Protein AF-A0A355UDQ7-F1 (afdb_monomer_lite)

Radius of gyration: 12.97 Å; chains: 1; bounding box: 26×29×31 Å

Secondary structure (DSSP, 8-state):
--SHHHHHHHHHHT--HHHHHHHHHTT--SSB-----HHHHHHHHHHH-S-HHHHHHHHHSSBHHHHHHHHHHS-TTT--GGG--

Sequence (85 aa):
MNTAKEIVERLI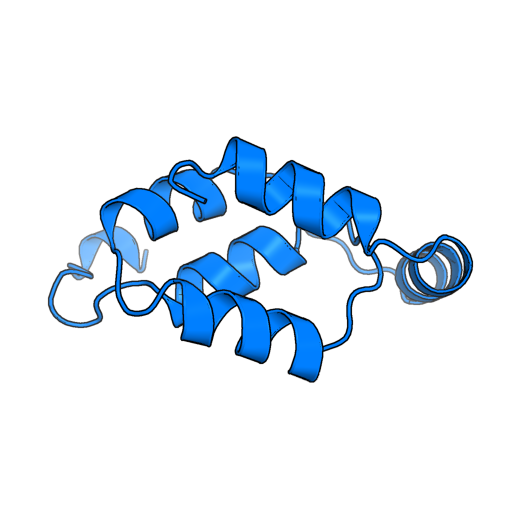SLSDEEKIAQAKYFGIKGGIVLGITSPQIKSIAKEIKINHPLALELWQEEYYEARMIATLIADKNKITREQMD

Foldseek 3Di:
DPALVVVVVVLLVVADVVQQVVVVVVVPPQARERSDDPVVLVVVLVVVAADAVRLVRLCPHRYPSSVVSSVSNHDPVPPDPVNVD

Structure (mmCIF, N/CA/C/O backbone):
data_AF-A0A355UDQ7-F1
#
_entry.id   AF-A0A355UDQ7-F1
#
loop_
_atom_site.group_PDB
_atom_site.id
_atom_site.type_symbol
_atom_site.label_atom_id
_atom_site.label_alt_id
_atom_site.label_comp_id
_atom_site.label_asym_id
_atom_site.label_entity_id
_atom_site.label_seq_id
_atom_site.pdbx_PDB_ins_code
_atom_site.Cartn_x
_atom_site.Cartn_y
_atom_site.Cartn_z
_atom_site.occupancy
_atom_site.B_iso_or_equiv
_atom_site.auth_seq_id
_atom_site.auth_comp_id
_atom_site.auth_asym_id
_atom_site.auth_atom_id
_atom_site.pdbx_PDB_model_num
ATOM 1 N N . MET A 1 1 ? -5.914 13.169 1.437 1.00 54.22 1 MET A N 1
ATOM 2 C CA . MET A 1 1 ? -5.673 11.869 0.784 1.00 54.22 1 MET A CA 1
ATOM 3 C C . MET A 1 1 ? -6.646 10.890 1.374 1.00 54.22 1 MET A C 1
ATOM 5 O O . MET A 1 1 ? -6.336 10.220 2.353 1.00 54.22 1 MET A O 1
ATOM 9 N N . ASN A 1 2 ? -7.859 10.901 0.845 1.00 63.72 2 ASN A N 1
ATOM 10 C CA . ASN A 1 2 ? -8.971 10.200 1.466 1.00 63.72 2 ASN A CA 1
ATOM 11 C C . ASN A 1 2 ? -9.566 9.131 0.545 1.00 63.72 2 ASN A C 1
ATOM 13 O O . ASN A 1 2 ? -10.424 8.386 1.001 1.00 63.72 2 ASN A O 1
ATOM 17 N N . THR A 1 3 ? -9.113 9.026 -0.710 1.00 82.62 3 THR A N 1
ATOM 18 C CA . THR A 1 3 ? -9.635 8.059 -1.688 1.00 82.62 3 THR A CA 1
ATOM 19 C C . THR A 1 3 ? -8.516 7.324 -2.423 1.00 82.62 3 THR A C 1
ATOM 21 O O . THR A 1 3 ? -7.412 7.855 -2.582 1.00 82.62 3 THR A O 1
ATOM 24 N N . ALA A 1 4 ? -8.800 6.104 -2.893 1.00 83.88 4 ALA A N 1
ATOM 25 C CA . ALA A 1 4 ? -7.854 5.313 -3.683 1.00 83.88 4 ALA A CA 1
ATOM 26 C C . ALA A 1 4 ? -7.384 6.064 -4.933 1.00 83.88 4 ALA A C 1
ATOM 28 O O . ALA A 1 4 ? -6.194 6.063 -5.236 1.00 83.88 4 ALA A O 1
ATOM 29 N N . LYS A 1 5 ? -8.289 6.804 -5.583 1.00 84.56 5 LYS A N 1
ATOM 30 C CA . LYS A 1 5 ? -7.976 7.629 -6.752 1.00 84.56 5 LYS A CA 1
ATOM 31 C C . LYS A 1 5 ? -6.896 8.678 -6.469 1.00 84.56 5 LYS A C 1
ATOM 33 O O . LYS A 1 5 ? -5.931 8.751 -7.216 1.00 84.56 5 LYS A O 1
ATOM 38 N N . GLU A 1 6 ? -6.998 9.433 -5.372 1.00 86.50 6 GLU A N 1
ATOM 39 C CA . GLU A 1 6 ? -5.960 10.414 -5.004 1.00 86.50 6 GLU A CA 1
ATOM 40 C C . GLU A 1 6 ? -4.596 9.752 -4.762 1.00 86.50 6 GLU A C 1
ATOM 42 O O . GLU A 1 6 ? -3.551 10.323 -5.074 1.00 86.50 6 GLU A O 1
ATOM 47 N N . ILE A 1 7 ? -4.592 8.550 -4.180 1.00 86.38 7 ILE A N 1
ATOM 48 C CA . ILE A 1 7 ? -3.358 7.796 -3.942 1.00 86.38 7 ILE A CA 1
ATOM 49 C C . ILE A 1 7 ? -2.773 7.347 -5.274 1.00 86.38 7 ILE A C 1
ATOM 51 O O . ILE A 1 7 ? -1.588 7.557 -5.496 1.00 86.38 7 ILE A O 1
ATOM 55 N N . VAL A 1 8 ? -3.592 6.797 -6.168 1.00 85.00 8 VAL A N 1
ATOM 56 C CA . VAL A 1 8 ? -3.187 6.412 -7.523 1.00 85.00 8 VAL A CA 1
ATOM 57 C C . VAL A 1 8 ? -2.637 7.614 -8.289 1.00 85.00 8 VAL A C 1
ATOM 59 O O . VAL A 1 8 ? -1.543 7.523 -8.832 1.00 85.00 8 VAL A O 1
ATOM 62 N N . GLU A 1 9 ? -3.302 8.769 -8.260 1.00 85.38 9 GLU A N 1
ATOM 63 C CA . GLU A 1 9 ? -2.801 10.000 -8.887 1.00 85.38 9 GLU A CA 1
ATOM 64 C C . GLU A 1 9 ? -1.454 10.438 -8.295 1.00 85.38 9 GLU A C 1
ATOM 66 O O . GLU A 1 9 ? -0.538 10.805 -9.034 1.00 85.38 9 GLU A O 1
ATOM 71 N N . ARG A 1 10 ? -1.275 10.328 -6.972 1.00 86.38 10 ARG A N 1
ATOM 72 C CA . ARG A 1 10 ? 0.020 10.595 -6.329 1.00 86.38 10 ARG A CA 1
ATOM 73 C C . ARG A 1 10 ? 1.088 9.598 -6.773 1.00 86.38 10 ARG A C 1
ATOM 75 O O . ARG A 1 10 ? 2.222 10.003 -7.009 1.00 86.38 10 ARG A O 1
ATOM 82 N N . LEU A 1 11 ? 0.751 8.313 -6.874 1.00 84.19 11 LEU A N 1
ATOM 83 C CA . LEU A 1 11 ? 1.667 7.275 -7.345 1.00 84.19 11 LEU A CA 1
ATOM 84 C C . LEU A 1 11 ? 2.083 7.552 -8.793 1.00 84.19 11 LEU A C 1
ATOM 86 O O . LEU A 1 11 ? 3.267 7.510 -9.095 1.00 84.19 11 LEU A O 1
ATOM 90 N N . ILE A 1 12 ? 1.140 7.917 -9.661 1.00 82.44 12 ILE A N 1
ATOM 91 C CA . ILE A 1 12 ? 1.413 8.298 -11.051 1.00 82.44 12 ILE A CA 1
ATOM 92 C C . ILE A 1 12 ? 2.299 9.549 -11.101 1.00 82.44 12 ILE A C 1
ATOM 94 O O . ILE A 1 12 ? 3.262 9.589 -11.857 1.00 82.44 12 ILE A O 1
ATOM 98 N N . SER A 1 13 ? 2.060 10.549 -10.253 1.00 83.56 13 SER A N 1
ATOM 99 C CA . SER A 1 13 ? 2.924 11.736 -10.191 1.00 83.56 13 SER A CA 1
ATOM 100 C C . SER A 1 13 ? 4.332 11.447 -9.653 1.00 83.56 13 SER A C 1
ATOM 102 O O . SER A 1 13 ? 5.238 12.247 -9.872 1.00 83.56 13 SER A O 1
ATOM 104 N N . LEU A 1 14 ? 4.512 10.348 -8.918 1.00 82.81 14 LEU A N 1
ATOM 105 C CA . LEU A 1 14 ? 5.808 9.843 -8.455 1.00 82.81 14 LEU A CA 1
ATOM 106 C C . LEU A 1 14 ? 6.389 8.779 -9.394 1.00 82.81 14 LEU A C 1
ATOM 108 O O . LEU A 1 14 ? 7.465 8.251 -9.105 1.00 82.81 14 LEU A O 1
ATOM 112 N N . SER A 1 15 ? 5.660 8.430 -10.457 1.00 80.69 15 SER A N 1
ATOM 113 C CA . SER A 1 15 ? 6.089 7.430 -11.416 1.00 80.69 15 SER A CA 1
ATOM 114 C C . SER A 1 15 ? 7.274 7.956 -12.206 1.00 80.69 15 SER A C 1
ATOM 116 O O . SER A 1 15 ? 7.381 9.146 -12.501 1.00 80.69 15 SER A O 1
ATOM 118 N N . ASP A 1 16 ? 8.195 7.050 -12.489 1.00 74.50 16 ASP A N 1
ATOM 119 C CA . ASP A 1 16 ? 9.462 7.375 -13.118 1.00 74.50 16 ASP A CA 1
ATOM 120 C C . ASP A 1 16 ? 9.572 6.529 -14.381 1.00 74.50 16 ASP A C 1
ATOM 122 O O . ASP A 1 16 ? 9.768 5.314 -14.312 1.00 74.50 16 ASP A O 1
ATOM 126 N N . GLU A 1 17 ? 9.371 7.161 -15.539 1.00 70.44 17 GLU A N 1
ATOM 127 C CA . GLU A 1 17 ? 9.299 6.485 -16.840 1.00 70.44 17 GLU A CA 1
ATOM 128 C C . GLU A 1 17 ? 10.547 5.633 -17.130 1.00 70.44 17 GLU A C 1
ATOM 130 O O . GLU A 1 17 ? 10.450 4.574 -17.757 1.00 70.44 17 GLU A O 1
ATOM 135 N N . GLU A 1 18 ? 11.707 6.029 -16.598 1.00 68.19 18 GLU A N 1
ATOM 136 C CA . GLU A 1 18 ? 12.959 5.282 -16.717 1.00 68.19 18 GLU A CA 1
ATOM 137 C C . GLU A 1 18 ? 12.907 3.961 -15.926 1.00 68.19 18 GLU A C 1
ATOM 139 O O . GLU A 1 18 ? 13.334 2.901 -16.400 1.00 68.19 18 GLU A O 1
ATOM 144 N N . LYS A 1 19 ? 12.297 3.985 -14.736 1.00 65.81 19 LYS A N 1
ATOM 145 C CA . LYS A 1 19 ? 12.069 2.786 -13.914 1.00 65.81 19 LYS A CA 1
ATOM 146 C C . LYS A 1 19 ? 10.931 1.921 -14.436 1.00 65.81 19 LYS A C 1
ATOM 148 O O . LYS A 1 19 ? 11.007 0.699 -14.314 1.00 65.81 19 LYS A O 1
ATOM 153 N N . ILE A 1 20 ? 9.915 2.519 -15.056 1.00 69.12 20 ILE A N 1
ATOM 154 C CA . ILE A 1 20 ? 8.846 1.790 -15.754 1.00 69.12 20 ILE A CA 1
ATOM 155 C C . ILE A 1 20 ? 9.442 0.988 -16.919 1.00 69.12 20 ILE A C 1
ATOM 157 O O . ILE A 1 20 ? 9.117 -0.188 -17.095 1.00 69.12 20 ILE A O 1
ATOM 161 N N . ALA A 1 21 ? 10.370 1.580 -17.679 1.00 66.50 21 ALA A N 1
ATOM 162 C CA . ALA A 1 21 ? 11.072 0.892 -18.760 1.00 66.50 21 ALA A CA 1
ATOM 163 C C . ALA A 1 21 ? 11.912 -0.294 -18.24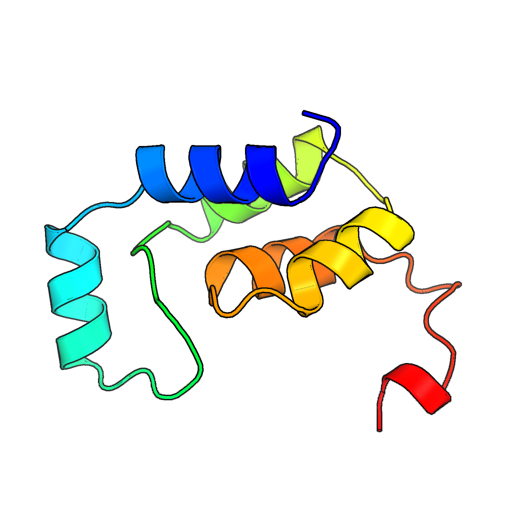8 1.00 66.50 21 ALA A C 1
ATOM 165 O O . ALA A 1 21 ? 11.849 -1.380 -18.830 1.00 66.50 21 ALA A O 1
ATOM 166 N N . GLN A 1 22 ? 12.624 -0.137 -17.123 1.00 62.81 22 GLN A N 1
ATOM 167 C CA . GLN A 1 22 ? 13.324 -1.253 -16.469 1.00 62.81 22 GLN A CA 1
ATOM 168 C C . GLN A 1 22 ? 12.355 -2.336 -15.972 1.00 62.81 22 GLN A C 1
ATOM 170 O O . GLN A 1 22 ? 12.573 -3.518 -16.218 1.00 62.81 22 GLN A O 1
ATOM 175 N N . ALA A 1 23 ? 11.248 -1.968 -15.327 1.00 61.12 23 ALA A N 1
ATOM 176 C CA . ALA A 1 23 ? 10.239 -2.918 -14.855 1.00 61.12 23 ALA A CA 1
ATOM 177 C C . ALA A 1 23 ? 9.613 -3.736 -15.999 1.00 61.12 23 ALA A C 1
ATOM 179 O O . ALA A 1 23 ? 9.426 -4.952 -15.881 1.00 61.12 23 ALA A O 1
ATOM 180 N N . LYS A 1 24 ? 9.341 -3.080 -17.134 1.00 63.84 24 LYS A N 1
ATOM 181 C CA . LYS A 1 24 ? 8.864 -3.724 -18.363 1.00 63.84 24 LYS A CA 1
ATOM 182 C C . LYS A 1 24 ? 9.918 -4.662 -18.952 1.00 63.84 24 LYS A C 1
ATOM 184 O O . LYS A 1 24 ? 9.568 -5.745 -19.416 1.00 63.84 24 LYS A O 1
ATOM 189 N N . TYR A 1 25 ? 11.195 -4.283 -18.880 1.00 60.25 25 TYR A N 1
ATOM 190 C CA . TYR A 1 25 ? 12.322 -5.125 -19.288 1.00 60.25 25 TYR A CA 1
ATOM 191 C C . TYR A 1 25 ? 12.434 -6.401 -18.436 1.00 60.25 25 TYR A C 1
ATOM 193 O O . TYR A 1 25 ? 12.673 -7.479 -18.973 1.00 60.25 25 TYR A O 1
ATOM 201 N N . PHE A 1 26 ? 12.172 -6.310 -17.128 1.00 56.28 26 PHE A N 1
ATOM 202 C CA . PHE A 1 26 ? 12.141 -7.461 -16.215 1.00 56.28 26 PHE A CA 1
ATOM 203 C C . PHE A 1 26 ? 10.872 -8.326 -16.325 1.00 56.28 26 PHE A C 1
ATOM 205 O O . PHE A 1 26 ? 10.759 -9.335 -15.631 1.00 56.28 26 PHE A O 1
ATOM 212 N N . GLY A 1 27 ? 9.931 -7.982 -17.211 1.00 54.59 27 GLY A N 1
ATOM 213 C CA . GLY A 1 27 ? 8.790 -8.837 -17.528 1.00 54.59 27 GLY A CA 1
ATOM 214 C C . GLY A 1 27 ? 7.815 -9.024 -16.367 1.00 54.59 27 GLY A C 1
ATOM 215 O O . GLY A 1 27 ? 7.222 -10.097 -16.251 1.00 54.59 27 GLY A O 1
ATOM 216 N N . ILE A 1 28 ? 7.640 -8.005 -15.515 1.00 59.12 28 ILE A N 1
ATOM 217 C CA . ILE A 1 28 ? 6.626 -8.028 -14.454 1.00 59.12 28 ILE A CA 1
ATOM 218 C C . ILE A 1 28 ? 5.247 -8.179 -15.117 1.00 59.12 28 ILE A C 1
ATOM 220 O O . ILE A 1 28 ? 4.689 -7.236 -15.675 1.00 59.12 28 ILE A O 1
ATOM 224 N N . LYS A 1 29 ? 4.716 -9.405 -15.101 1.00 53.94 29 LYS A N 1
ATOM 225 C CA . LYS A 1 29 ? 3.361 -9.742 -15.543 1.00 53.94 29 LYS A CA 1
ATOM 226 C C . LYS A 1 29 ? 2.459 -9.728 -14.314 1.00 53.94 29 LYS A C 1
ATOM 228 O O . LYS A 1 29 ? 2.605 -10.587 -13.451 1.00 53.94 29 LYS A O 1
ATOM 233 N N . GLY A 1 30 ? 1.550 -8.756 -14.224 1.00 55.12 30 GLY A N 1
ATOM 234 C CA . GLY A 1 30 ? 0.606 -8.689 -13.100 1.00 55.12 30 GLY A CA 1
ATOM 235 C C . GLY A 1 30 ? -0.085 -7.347 -12.843 1.00 55.12 30 GLY A C 1
ATOM 236 O O . GLY A 1 30 ? -0.896 -7.280 -11.925 1.00 55.12 30 GLY A O 1
ATOM 237 N N . GLY A 1 31 ? 0.213 -6.301 -13.619 1.00 67.38 31 GLY A N 1
ATOM 238 C CA . GLY A 1 31 ? -0.408 -4.980 -13.484 1.00 67.38 31 GLY A CA 1
ATOM 239 C C . GLY A 1 31 ? 0.441 -3.871 -14.110 1.00 67.38 31 GLY A C 1
ATOM 240 O O . GLY A 1 31 ? 1.505 -4.141 -14.671 1.00 67.38 31 GLY A O 1
ATOM 241 N N . ILE A 1 32 ? -0.020 -2.625 -14.003 1.00 78.25 32 ILE A N 1
ATOM 242 C CA . ILE A 1 32 ? 0.734 -1.431 -14.397 1.00 78.25 32 ILE A CA 1
ATOM 243 C C . ILE A 1 32 ? 1.774 -1.147 -13.308 1.00 78.25 32 ILE A C 1
ATOM 245 O O . ILE A 1 32 ? 1.424 -0.934 -12.148 1.00 78.25 32 ILE A O 1
ATOM 249 N N . VAL A 1 33 ? 3.055 -1.160 -13.674 1.00 80.81 33 VAL A N 1
ATOM 250 C CA . VAL A 1 33 ? 4.159 -0.816 -12.767 1.00 80.81 33 VAL A CA 1
ATOM 251 C C . VAL A 1 33 ? 4.515 0.647 -12.977 1.00 80.81 33 VAL A C 1
ATOM 253 O O . VAL A 1 33 ? 4.779 1.051 -14.107 1.00 80.81 33 VAL A O 1
ATOM 256 N N . LEU A 1 34 ? 4.526 1.426 -11.898 1.00 78.94 34 LEU A N 1
ATO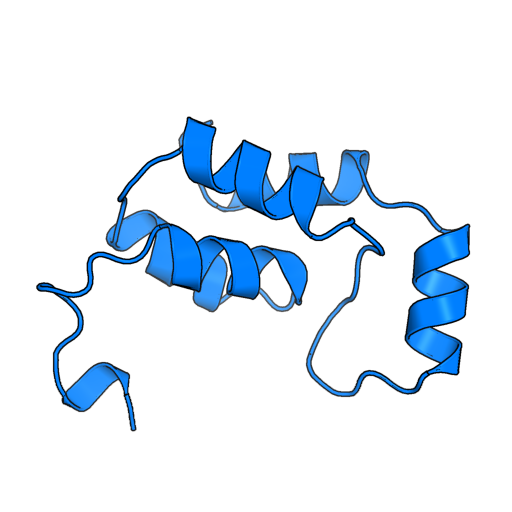M 257 C CA . LEU A 1 34 ? 4.845 2.858 -11.911 1.00 78.94 34 LEU A CA 1
ATOM 258 C C . LEU A 1 34 ? 6.329 3.137 -11.618 1.00 78.94 34 LEU A C 1
ATOM 260 O O . LEU A 1 34 ? 6.789 4.269 -11.749 1.00 78.94 34 LEU A O 1
ATOM 264 N N . GLY A 1 35 ? 7.098 2.114 -11.239 1.00 80.88 35 GLY A N 1
ATOM 265 C CA . GLY A 1 35 ? 8.536 2.239 -10.992 1.00 80.88 35 GLY A CA 1
ATOM 266 C C . GLY A 1 35 ? 8.851 2.889 -9.645 1.00 80.88 35 GLY A C 1
ATOM 267 O O . GLY A 1 35 ? 9.937 3.437 -9.446 1.00 80.88 35 GLY A O 1
ATOM 268 N N . ILE A 1 36 ? 7.912 2.835 -8.700 1.00 82.88 36 ILE A N 1
ATOM 26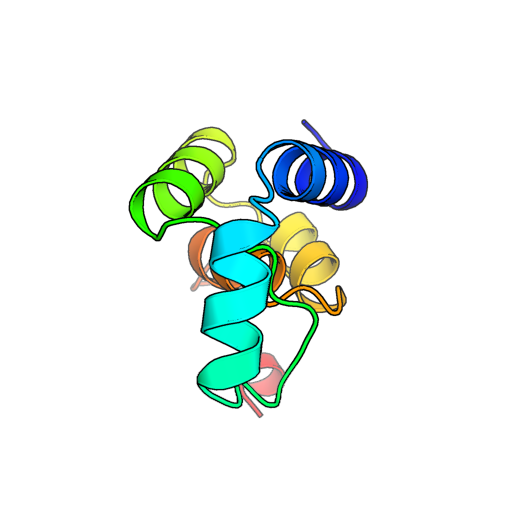9 C CA . ILE A 1 36 ? 8.055 3.490 -7.400 1.00 82.88 36 ILE A CA 1
ATOM 270 C C . ILE A 1 36 ? 8.848 2.584 -6.464 1.00 82.88 36 ILE A C 1
ATOM 272 O O . ILE A 1 36 ? 8.692 1.364 -6.428 1.00 82.88 36 ILE A O 1
ATOM 276 N N . THR A 1 37 ? 9.726 3.189 -5.672 1.00 83.50 37 THR A N 1
ATOM 277 C CA . THR A 1 37 ? 10.600 2.428 -4.777 1.00 83.50 37 THR A CA 1
ATOM 278 C C . THR A 1 37 ? 9.864 1.959 -3.518 1.00 83.50 37 THR A C 1
ATOM 280 O O . THR A 1 37 ? 9.051 2.682 -2.940 1.00 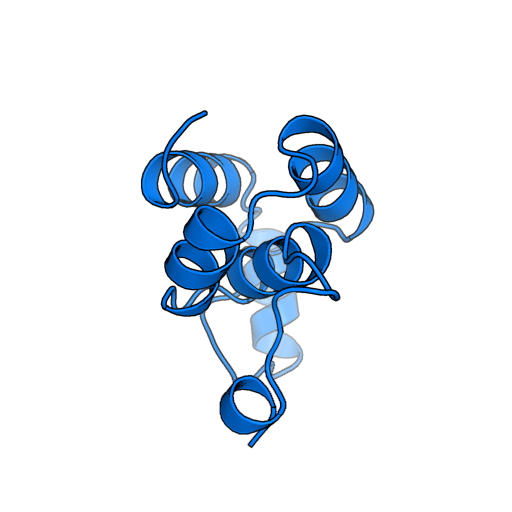83.50 37 THR A O 1
ATOM 283 N N . SER A 1 38 ? 10.210 0.771 -3.013 1.00 83.12 38 SER A N 1
ATOM 284 C CA . SER A 1 38 ? 9.678 0.221 -1.757 1.00 83.12 38 SER A CA 1
ATOM 285 C C . SER A 1 38 ? 9.675 1.195 -0.559 1.00 83.12 38 SER A C 1
ATOM 287 O O . SER A 1 38 ? 8.694 1.189 0.189 1.00 83.12 38 SER A O 1
ATOM 289 N N . PRO A 1 39 ? 10.704 2.041 -0.318 1.00 87.38 39 PRO A N 1
ATOM 290 C CA . PRO A 1 39 ? 10.644 3.055 0.738 1.00 87.38 39 PRO A CA 1
ATOM 291 C C . PRO A 1 39 ? 9.560 4.119 0.519 1.00 87.38 39 PRO A C 1
ATOM 293 O O . PRO A 1 39 ? 8.910 4.500 1.491 1.00 87.38 39 PRO A O 1
ATOM 296 N N . GLN A 1 40 ? 9.308 4.566 -0.717 1.00 88.12 40 GLN A N 1
ATOM 297 C CA . GLN A 1 40 ? 8.231 5.525 -1.007 1.00 88.12 40 GLN A CA 1
ATOM 298 C C . GLN A 1 40 ? 6.855 4.905 -0.743 1.00 88.12 40 GLN A C 1
ATOM 300 O O . GLN A 1 40 ? 6.033 5.512 -0.063 1.00 88.12 40 GLN A O 1
ATOM 305 N N . ILE A 1 41 ? 6.645 3.663 -1.187 1.00 89.56 41 ILE A N 1
ATOM 306 C CA . ILE A 1 41 ? 5.418 2.891 -0.934 1.00 89.56 41 ILE A CA 1
ATOM 307 C C . ILE A 1 41 ? 5.158 2.779 0.572 1.00 89.56 41 ILE A C 1
ATOM 309 O O . ILE A 1 41 ? 4.071 3.105 1.048 1.00 89.56 41 ILE A O 1
ATOM 313 N N . LYS A 1 42 ? 6.179 2.378 1.343 1.00 88.75 42 LYS A N 1
ATOM 314 C CA . LYS A 1 42 ? 6.092 2.300 2.809 1.00 88.75 42 LYS A CA 1
ATOM 315 C C . LYS A 1 42 ? 5.809 3.657 3.448 1.00 88.75 42 LYS A C 1
ATOM 317 O O . LYS A 1 42 ? 5.078 3.710 4.433 1.00 88.75 42 LYS A O 1
ATOM 322 N N . SER A 1 43 ? 6.375 4.739 2.915 1.00 90.75 43 SER A N 1
ATOM 323 C CA . SER A 1 43 ? 6.131 6.091 3.420 1.00 90.75 43 SER A CA 1
ATOM 324 C C . SER A 1 43 ? 4.668 6.495 3.232 1.00 90.75 43 SER A C 1
ATOM 326 O O . SER A 1 43 ? 4.032 6.899 4.200 1.00 90.75 43 SER A O 1
ATOM 328 N N . ILE A 1 44 ? 4.109 6.287 2.035 1.00 88.62 44 ILE A N 1
ATOM 329 C CA . ILE A 1 44 ? 2.699 6.579 1.732 1.00 88.62 44 ILE A CA 1
ATOM 330 C C . ILE A 1 44 ? 1.773 5.719 2.605 1.00 88.62 44 ILE A C 1
ATOM 332 O O . ILE A 1 44 ? 0.861 6.240 3.243 1.00 88.62 44 ILE A O 1
ATOM 336 N N . ALA A 1 45 ? 2.043 4.415 2.716 1.00 89.81 45 ALA A N 1
ATOM 337 C CA . ALA A 1 45 ? 1.268 3.523 3.579 1.00 89.81 45 ALA A CA 1
ATOM 338 C C . ALA A 1 45 ? 1.311 3.956 5.057 1.00 89.81 45 ALA A C 1
ATOM 340 O O . ALA A 1 45 ? 0.309 3.872 5.764 1.00 89.81 45 ALA A O 1
ATOM 341 N N . LYS A 1 46 ? 2.453 4.469 5.534 1.00 89.38 46 LYS A N 1
ATOM 342 C CA . LYS A 1 46 ? 2.600 4.982 6.903 1.00 89.38 46 LYS A CA 1
ATOM 343 C C . LYS A 1 46 ? 1.825 6.284 7.134 1.00 89.38 46 LYS A C 1
ATOM 345 O O . LYS A 1 46 ? 1.331 6.483 8.243 1.00 89.38 46 LYS A O 1
ATOM 350 N N . GLU A 1 47 ? 1.715 7.147 6.123 1.00 89.69 47 GLU A N 1
ATOM 351 C CA . GLU A 1 47 ? 0.868 8.349 6.175 1.00 89.69 47 GLU A CA 1
ATOM 352 C C . GLU A 1 47 ? -0.619 7.977 6.284 1.00 89.69 47 GLU A C 1
ATOM 354 O O . GLU A 1 47 ? -1.335 8.549 7.105 1.00 89.69 47 GLU A O 1
ATOM 359 N N . ILE A 1 48 ? -1.060 6.979 5.511 1.00 88.94 48 ILE A N 1
ATOM 360 C CA . ILE A 1 48 ? -2.449 6.490 5.495 1.00 88.94 48 ILE A CA 1
ATOM 361 C C . ILE A 1 48 ? -2.799 5.720 6.780 1.00 88.94 48 ILE A C 1
ATOM 363 O O . ILE A 1 48 ? -3.909 5.857 7.297 1.00 88.94 48 ILE A O 1
ATOM 367 N N . LYS A 1 49 ? -1.843 4.946 7.317 1.00 87.88 49 LYS A N 1
ATOM 368 C CA . LYS A 1 49 ? -2.026 3.972 8.412 1.00 87.88 49 LYS A CA 1
ATOM 369 C C . LYS A 1 49 ? -3.008 2.855 8.031 1.00 87.88 49 LYS A C 1
ATOM 371 O O . LYS A 1 49 ? -3.277 2.632 6.859 1.00 87.88 49 LYS A O 1
ATOM 376 N N . ILE A 1 50 ? -3.497 2.099 9.017 1.00 89.38 50 ILE A N 1
ATOM 377 C CA . ILE A 1 50 ? -4.437 0.999 8.783 1.00 89.38 50 ILE A CA 1
ATOM 378 C C . ILE A 1 50 ? -5.792 1.571 8.357 1.00 89.38 50 ILE A C 1
ATOM 380 O O . ILE A 1 50 ? -6.456 2.260 9.132 1.00 89.38 50 ILE A O 1
ATOM 384 N N . ASN A 1 51 ? -6.204 1.252 7.135 1.00 89.56 51 ASN A N 1
ATOM 385 C CA . ASN A 1 51 ? -7.483 1.620 6.556 1.00 89.56 51 ASN A CA 1
ATOM 386 C C . ASN A 1 51 ? -7.958 0.509 5.605 1.00 89.56 51 ASN A C 1
ATOM 388 O O . ASN A 1 51 ? -7.652 0.501 4.416 1.00 89.56 51 ASN A O 1
ATOM 392 N N . HIS A 1 52 ? -8.707 -0.451 6.152 1.00 87.38 52 HIS A N 1
ATOM 393 C CA . HIS A 1 52 ? -9.197 -1.609 5.403 1.00 87.38 52 HIS A CA 1
ATOM 394 C C . HIS A 1 52 ? -10.114 -1.266 4.208 1.00 87.38 52 HIS A C 1
ATOM 396 O O . HIS A 1 52 ? -9.874 -1.829 3.147 1.00 87.38 52 HIS A O 1
ATOM 402 N N . PRO A 1 53 ? -11.118 -0.364 4.294 1.00 88.50 53 PRO A N 1
ATOM 403 C CA . PRO A 1 53 ? -11.930 -0.044 3.115 1.00 88.50 53 PRO A CA 1
ATOM 404 C C . PRO A 1 53 ? -11.089 0.561 1.984 1.00 88.50 53 PRO A C 1
ATOM 406 O O . PRO A 1 53 ? -11.215 0.136 0.842 1.00 88.50 53 PRO A O 1
ATOM 409 N N . LEU A 1 54 ? -10.145 1.444 2.317 1.00 89.94 54 LEU A N 1
ATOM 410 C CA . LEU A 1 54 ? -9.212 2.009 1.342 1.00 89.94 54 LEU A CA 1
ATOM 411 C C . LEU A 1 54 ? -8.260 0.953 0.758 1.00 89.94 54 LEU A C 1
ATOM 413 O O . LEU A 1 54 ? -7.887 1.031 -0.409 1.00 89.94 54 LEU A O 1
ATOM 417 N N . ALA A 1 55 ? -7.879 -0.050 1.555 1.00 90.12 55 ALA A N 1
ATOM 418 C CA . ALA A 1 55 ? -7.102 -1.190 1.081 1.00 90.12 55 ALA A CA 1
ATOM 419 C C . ALA A 1 55 ? -7.846 -1.951 -0.020 1.00 90.12 55 ALA A C 1
ATOM 421 O O . ALA A 1 55 ? -7.250 -2.291 -1.034 1.00 90.12 55 ALA A O 1
ATOM 422 N N . LEU A 1 56 ? -9.145 -2.196 0.166 1.00 88.81 56 LEU A N 1
ATOM 423 C CA . LEU A 1 56 ? -9.963 -2.902 -0.819 1.00 88.81 56 LEU A CA 1
ATOM 424 C C . LEU A 1 56 ? -10.101 -2.100 -2.109 1.00 88.81 56 LEU A C 1
ATOM 426 O O . LEU A 1 56 ? -9.956 -2.674 -3.184 1.00 88.81 56 LEU A O 1
ATOM 430 N N . GLU A 1 57 ? -10.311 -0.787 -2.010 1.00 90.69 57 GLU A N 1
ATOM 431 C CA . GLU A 1 57 ? -10.343 0.087 -3.185 1.00 90.69 57 GLU A CA 1
ATOM 432 C C . GLU A 1 57 ? -9.012 0.032 -3.952 1.00 90.69 57 GLU A C 1
ATOM 434 O O . GLU A 1 57 ? -9.003 -0.232 -5.148 1.00 90.69 57 GLU A O 1
ATOM 439 N N . LEU A 1 58 ? -7.876 0.172 -3.259 1.00 89.25 58 LEU A N 1
ATOM 440 C CA . LEU A 1 58 ? -6.544 0.074 -3.872 1.00 89.25 58 LEU A CA 1
ATOM 441 C C . LEU A 1 58 ? -6.219 -1.323 -4.420 1.00 89.25 58 LEU A C 1
ATOM 443 O O . LEU A 1 58 ? -5.393 -1.451 -5.319 1.00 89.25 58 LEU A O 1
ATOM 447 N N . TRP A 1 59 ? -6.825 -2.377 -3.872 1.00 88.44 59 TRP A N 1
ATOM 448 C CA . TRP A 1 59 ? -6.644 -3.746 -4.354 1.00 88.44 59 TRP A CA 1
ATOM 449 C C . TRP A 1 59 ? -7.340 -3.984 -5.697 1.00 88.44 59 TRP A C 1
ATOM 451 O O . TRP A 1 59 ? -6.829 -4.739 -6.526 1.00 88.44 59 TRP A O 1
ATOM 461 N N . GLN A 1 60 ? -8.483 -3.327 -5.922 1.00 86.38 60 GLN A N 1
ATOM 462 C CA . GLN A 1 60 ? -9.196 -3.373 -7.203 1.00 86.38 60 GLN A CA 1
ATOM 463 C C . GLN A 1 60 ? -8.429 -2.667 -8.327 1.00 86.38 60 GLN A C 1
ATOM 465 O O . GLN A 1 60 ? -8.642 -2.974 -9.497 1.00 86.38 60 GLN A O 1
ATOM 470 N N . GLU A 1 61 ? -7.509 -1.766 -7.987 1.00 85.81 61 GLU A N 1
ATOM 471 C CA . GLU A 1 61 ? -6.677 -1.079 -8.967 1.00 85.81 61 GLU A CA 1
ATOM 472 C C . GLU A 1 61 ? -5.703 -2.039 -9.676 1.00 85.81 61 GLU A C 1
ATOM 474 O O . GLU A 1 61 ? -5.188 -3.014 -9.112 1.00 85.81 61 GLU A O 1
ATOM 479 N N . GLU A 1 62 ? -5.404 -1.739 -10.940 1.00 82.75 62 GLU A N 1
ATOM 480 C CA . GLU A 1 62 ? -4.471 -2.518 -11.766 1.00 82.75 62 GLU A CA 1
ATOM 481 C C . GLU A 1 62 ? -2.997 -2.161 -11.514 1.00 82.75 62 GLU A C 1
ATOM 483 O O . GLU A 1 62 ? -2.104 -2.759 -12.115 1.00 82.75 62 GLU A O 1
ATOM 488 N N . TYR A 1 63 ? -2.715 -1.204 -10.624 1.00 85.81 63 TYR A N 1
ATOM 489 C CA . TYR A 1 63 ? -1.354 -0.759 -10.328 1.00 85.81 63 TYR A CA 1
ATOM 490 C C . TYR A 1 63 ? -0.673 -1.656 -9.293 1.00 85.81 63 TYR A C 1
ATOM 492 O O . TYR A 1 63 ? -1.179 -1.867 -8.186 1.00 85.81 63 TYR A O 1
ATOM 500 N N . TYR A 1 64 ? 0.527 -2.131 -9.624 1.00 86.06 64 TYR A N 1
ATOM 501 C CA . TYR A 1 64 ? 1.302 -3.021 -8.758 1.00 86.06 64 TYR A CA 1
ATOM 502 C C . TYR A 1 64 ? 1.609 -2.365 -7.403 1.00 86.06 64 TYR A C 1
ATOM 504 O O . TYR A 1 64 ? 1.429 -2.964 -6.340 1.00 86.06 64 TYR A O 1
ATOM 512 N N . GLU A 1 65 ? 2.008 -1.096 -7.422 1.00 87.25 65 GLU A N 1
ATOM 513 C CA . GLU A 1 65 ? 2.317 -0.346 -6.212 1.00 87.25 65 GLU A CA 1
ATOM 514 C C . GLU A 1 65 ? 1.073 0.012 -5.393 1.00 87.25 65 GLU A C 1
ATOM 516 O O . GLU A 1 65 ? 1.151 0.008 -4.164 1.00 87.25 65 GLU A O 1
ATOM 521 N N . ALA A 1 66 ? -0.083 0.229 -6.032 1.00 89.50 66 ALA A N 1
ATOM 522 C CA . ALA A 1 66 ? -1.347 0.430 -5.320 1.00 89.50 66 ALA A CA 1
ATOM 523 C C . ALA A 1 66 ? -1.731 -0.822 -4.520 1.00 89.50 66 ALA A C 1
ATOM 525 O O . ALA A 1 66 ? -2.022 -0.721 -3.327 1.00 89.50 66 ALA A O 1
ATOM 526 N N . ARG A 1 67 ? -1.609 -2.011 -5.126 1.00 88.25 67 ARG A N 1
ATOM 527 C CA . ARG A 1 67 ? -1.829 -3.290 -4.433 1.00 88.25 67 ARG A CA 1
ATOM 528 C C . ARG A 1 67 ? -0.835 -3.513 -3.298 1.00 88.25 67 ARG A C 1
ATOM 530 O O . ARG A 1 67 ? -1.224 -3.974 -2.229 1.00 88.25 67 ARG A O 1
ATOM 537 N N . MET A 1 68 ? 0.434 -3.137 -3.468 1.00 89.06 68 MET A N 1
ATOM 538 C CA . MET A 1 68 ? 1.385 -3.182 -2.352 1.00 89.06 68 MET A CA 1
ATOM 539 C C . MET A 1 68 ? 0.944 -2.285 -1.194 1.00 89.06 68 MET A C 1
ATOM 541 O O . MET A 1 68 ? 0.941 -2.741 -0.052 1.00 89.06 68 MET A O 1
ATOM 545 N N . ILE A 1 69 ? 0.520 -1.046 -1.460 1.00 90.62 69 ILE A N 1
ATOM 546 C CA . ILE A 1 69 ? -0.009 -0.165 -0.408 1.00 90.62 69 ILE A CA 1
ATOM 547 C C . ILE A 1 69 ? -1.240 -0.790 0.241 1.00 90.62 69 ILE A C 1
ATOM 549 O O . ILE A 1 69 ? -1.295 -0.821 1.468 1.00 90.62 69 ILE A O 1
ATOM 553 N N . ALA A 1 70 ? -2.165 -1.349 -0.545 1.00 91.00 70 ALA A N 1
ATOM 554 C CA . ALA A 1 70 ? -3.345 -2.042 -0.039 1.00 91.00 70 ALA A CA 1
ATOM 555 C C . ALA A 1 70 ? -2.978 -3.090 1.019 1.00 91.00 70 ALA A C 1
ATOM 557 O O . ALA A 1 70 ? -3.512 -3.058 2.124 1.00 91.00 70 ALA A O 1
ATOM 558 N N . THR A 1 71 ? -1.996 -3.955 0.744 1.00 89.06 71 THR A N 1
ATOM 559 C CA . THR A 1 71 ? -1.557 -4.979 1.713 1.00 89.06 71 THR A CA 1
ATOM 560 C C . THR A 1 71 ? -0.955 -4.392 2.993 1.00 89.06 71 THR A C 1
ATOM 562 O O . THR A 1 71 ? -1.072 -4.994 4.058 1.00 89.06 71 THR A O 1
ATOM 565 N N . LEU A 1 72 ? -0.331 -3.212 2.914 1.00 89.94 72 LEU A N 1
ATOM 566 C CA . LEU A 1 72 ? 0.291 -2.538 4.057 1.00 89.94 72 LEU A CA 1
ATOM 567 C C . LEU A 1 72 ? -0.727 -1.801 4.933 1.00 89.94 72 LEU A C 1
ATOM 569 O O . LEU A 1 72 ? -0.510 -1.674 6.139 1.00 89.94 72 LEU A O 1
ATOM 573 N N . ILE A 1 73 ? -1.810 -1.297 4.335 1.00 91.19 73 ILE A N 1
ATOM 574 C CA . ILE A 1 73 ? -2.868 -0.560 5.038 1.00 91.19 73 ILE A CA 1
ATOM 575 C C . ILE A 1 73 ? -4.067 -1.449 5.401 1.00 91.19 73 ILE A C 1
ATOM 577 O O . ILE A 1 73 ? -4.941 -1.020 6.154 1.00 91.19 73 ILE A O 1
ATOM 581 N N . ALA A 1 74 ? -4.130 -2.683 4.898 1.00 89.06 74 ALA A N 1
ATOM 582 C CA . ALA A 1 74 ? -5.177 -3.635 5.241 1.00 89.06 74 ALA A CA 1
ATOM 583 C C . ALA A 1 74 ? -5.122 -4.018 6.729 1.00 89.06 74 ALA A C 1
ATOM 585 O O . ALA A 1 74 ? -4.074 -4.352 7.284 1.00 89.06 74 ALA A O 1
ATOM 586 N N . ASP A 1 75 ? -6.281 -4.012 7.392 1.00 85.38 75 ASP A N 1
ATOM 587 C CA . ASP A 1 75 ? -6.388 -4.501 8.767 1.00 85.38 75 ASP A CA 1
ATOM 588 C C . ASP A 1 75 ? -6.396 -6.031 8.789 1.00 85.38 75 ASP A C 1
ATOM 590 O O . ASP A 1 75 ? -7.393 -6.655 8.429 1.00 85.38 75 ASP A O 1
ATOM 594 N N . LYS A 1 76 ? -5.301 -6.632 9.265 1.00 77.56 76 LYS A N 1
ATOM 595 C CA . LYS A 1 76 ? -5.147 -8.088 9.407 1.00 77.56 76 LYS A CA 1
ATOM 596 C C . LYS A 1 76 ? -6.260 -8.769 10.212 1.00 77.56 76 LYS A C 1
ATOM 598 O O . LYS A 1 76 ? -6.494 -9.951 10.011 1.00 77.56 76 LYS A O 1
ATOM 603 N N . ASN A 1 77 ? -6.922 -8.058 11.130 1.00 76.44 77 ASN A N 1
ATOM 604 C CA . ASN A 1 77 ? -8.009 -8.618 11.941 1.00 76.44 77 ASN A CA 1
ATOM 605 C C . ASN A 1 77 ? -9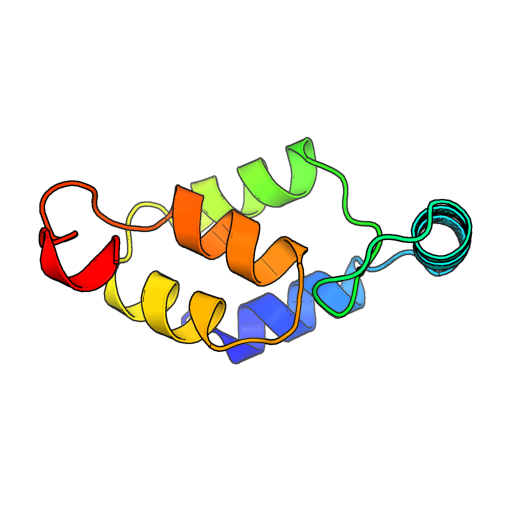.348 -8.602 11.195 1.00 76.44 77 ASN A C 1
ATOM 607 O O . ASN A 1 77 ? -10.280 -9.286 11.606 1.00 76.44 77 ASN A O 1
ATOM 611 N N . LYS A 1 78 ? -9.451 -7.798 10.131 1.00 72.12 78 LYS A N 1
ATOM 612 C CA . LYS A 1 78 ? -10.624 -7.727 9.253 1.00 72.12 78 LYS A CA 1
ATOM 613 C C . LYS A 1 78 ? -10.485 -8.581 7.999 1.00 72.12 78 LYS A C 1
ATOM 615 O O . LYS A 1 78 ? -11.493 -8.811 7.345 1.00 72.12 78 LYS A O 1
ATOM 620 N N . ILE A 1 79 ? -9.276 -9.056 7.687 1.00 66.06 79 ILE A N 1
ATOM 621 C CA . ILE A 1 79 ? -9.070 -10.052 6.635 1.00 66.06 79 ILE A CA 1
ATOM 622 C C . ILE A 1 79 ? -9.701 -11.361 7.114 1.00 66.06 79 ILE A C 1
ATOM 624 O O . ILE A 1 79 ? -9.136 -12.090 7.932 1.00 66.06 79 ILE A O 1
ATOM 628 N N . THR A 1 80 ? -10.917 -11.630 6.647 1.00 62.28 80 THR A N 1
ATOM 629 C CA . THR A 1 80 ? -11.576 -12.920 6.840 1.00 62.28 80 THR A CA 1
ATOM 630 C C . THR A 1 80 ? -10.911 -13.962 5.941 1.00 62.28 80 THR A C 1
ATOM 632 O O . THR A 1 80 ? -10.325 -13.627 4.912 1.00 62.28 80 THR A O 1
ATOM 635 N N . ARG A 1 81 ? -10.991 -15.247 6.315 1.00 56.38 81 ARG A N 1
ATOM 636 C CA . ARG A 1 81 ? -10.417 -16.351 5.517 1.00 56.38 81 ARG A CA 1
ATOM 637 C C . ARG A 1 81 ? -10.899 -16.357 4.059 1.00 56.38 81 ARG A C 1
ATOM 639 O O . ARG A 1 81 ? -10.155 -16.801 3.202 1.00 56.38 81 ARG A O 1
ATOM 646 N N . GLU A 1 82 ? -12.087 -15.822 3.787 1.00 57.19 82 GLU A N 1
ATOM 647 C CA . GLU A 1 82 ? -12.665 -15.702 2.441 1.00 57.19 82 GLU A CA 1
ATOM 648 C C . GLU A 1 82 ? -11.968 -14.663 1.545 1.00 57.19 82 GLU A C 1
ATOM 650 O O . GLU A 1 82 ? -12.117 -14.721 0.334 1.00 57.19 82 GLU A O 1
ATOM 655 N N . GLN A 1 83 ? -11.204 -13.716 2.101 1.00 55.94 83 GLN A N 1
ATOM 656 C CA . GLN A 1 83 ? -10.446 -12.733 1.308 1.00 55.94 83 GLN A CA 1
ATOM 657 C C . GLN A 1 83 ? -9.041 -13.217 0.913 1.00 55.94 83 GLN A C 1
ATOM 659 O O . GLN A 1 83 ? -8.325 -12.495 0.223 1.00 55.94 83 GLN A O 1
ATOM 664 N N . MET A 1 84 ? -8.619 -14.389 1.396 1.00 56.19 84 MET A N 1
ATOM 665 C CA . MET A 1 84 ? -7.302 -14.974 1.117 1.00 56.19 84 MET A CA 1
ATOM 666 C C . MET A 1 84 ? -7.325 -16.048 0.015 1.00 56.19 84 MET A C 1
ATOM 668 O O . MET A 1 84 ? -6.248 -16.543 -0.319 1.00 56.19 84 MET A O 1
ATOM 672 N N . ASP A 1 85 ? -8.506 -16.412 -0.500 1.00 46.28 85 ASP A N 1
ATOM 673 C CA . ASP A 1 85 ? -8.712 -17.474 -1.503 1.00 46.28 85 ASP A CA 1
ATOM 674 C C . ASP A 1 85 ? -8.716 -16.925 -2.942 1.00 46.28 85 ASP A C 1
ATOM 676 O O . ASP A 1 85 ? -9.333 -15.855 -3.170 1.00 46.28 85 ASP A O 1
#

pLDDT: mean 78.76, std 12.4, range [46.28, 91.19]